Protein AF-A0A3R8T4C3-F1 (afdb_monomer)

Solvent-accessible surface area (backbone atoms only — not comparable to full-atom values): 5644 Å² total; per-residue (Å²): 136,86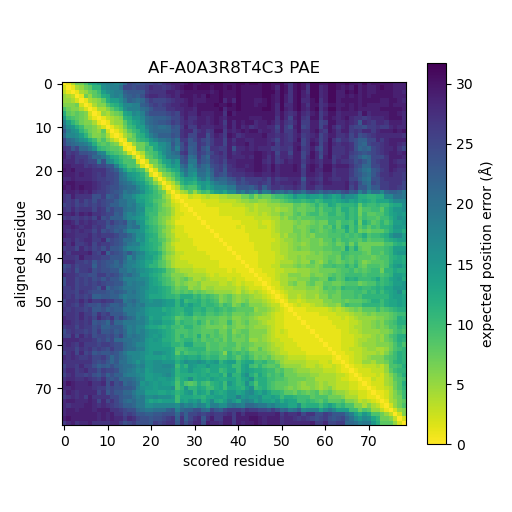,85,82,83,83,80,80,82,78,84,75,82,82,80,79,81,88,76,90,68,86,80,79,77,78,58,66,65,60,49,54,50,51,53,52,51,53,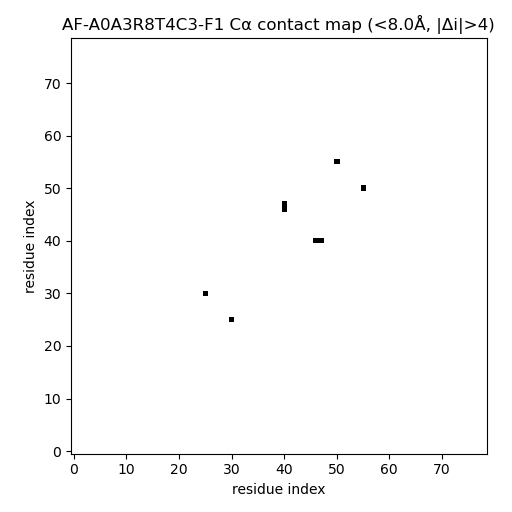50,50,48,71,74,43,57,86,77,64,74,82,83,50,69,69,56,52,54,47,50,51,67,73,50,64,88,66,85,78,70,84,83,55,75,75,78,81,75,92,124

Sequence (79 aa):
MEPSIAGSCHCRPIMHSATDSTSQRHDPVLNAFLEFLARDITSHPERLQAVDTALLARIDTLTRGIDIDLDQPLAGDDE

pLDDT: mean 76.85, std 19.07, range [40.16, 96.81]

Secondary structure (DSSP, 8-state):
------------------------S--HHHHHHHHHHHHHHHH-GGG--PPPHHHHHHHHHHHTT----SSSPPP----

InterPro domains:
  IPR031848 PrlF antitoxin [PF15937] (22-77)

Organism: NCBI:txid2490857

Foldseek 3Di:
DDDDDPDDDDDDDPPPDPDDPVPPDDPVVVVVVVVVVVVCCVVCVVPDDDDDPVNVVVVCVVCPPDDDDPVPPDPPPPD

Structure (mmCIF, N/CA/C/O backbone):
data_AF-A0A3R8T4C3-F1
#
_entry.id   AF-A0A3R8T4C3-F1
#
loop_
_atom_site.group_PDB
_atom_site.id
_atom_site.type_symbol
_atom_site.label_atom_id
_atom_site.label_alt_id
_atom_site.label_comp_id
_atom_site.label_asym_id
_atom_site.label_entity_id
_atom_site.label_seq_id
_atom_site.pdbx_PDB_ins_code
_atom_site.Cartn_x
_atom_site.Cartn_y
_atom_site.Cartn_z
_atom_site.occupancy
_atom_site.B_iso_or_equiv
_atom_site.auth_seq_id
_atom_site.auth_comp_id
_atom_site.auth_asym_id
_atom_site.auth_atom_id
_atom_site.pdbx_PDB_model_num
ATOM 1 N N . MET A 1 1 ? -26.329 -42.575 -6.591 1.00 41.97 1 MET A N 1
ATOM 2 C CA . MET A 1 1 ? -25.486 -41.839 -7.553 1.00 41.97 1 MET A CA 1
ATOM 3 C C . MET A 1 1 ? -25.951 -40.392 -7.487 1.00 41.97 1 MET A C 1
ATOM 5 O O . MET A 1 1 ? -27.105 -40.135 -7.795 1.00 41.97 1 MET A O 1
ATOM 9 N N . GLU A 1 2 ? -25.124 -39.538 -6.893 1.00 48.72 2 GLU A N 1
ATOM 10 C CA . GLU A 1 2 ? -25.405 -38.166 -6.423 1.00 48.72 2 GLU A CA 1
ATOM 11 C C . GLU A 1 2 ? -25.913 -37.198 -7.510 1.00 48.72 2 GLU A C 1
ATOM 13 O O . GLU A 1 2 ? -25.404 -37.250 -8.632 1.00 48.72 2 GLU A O 1
ATOM 18 N N . PRO A 1 3 ? -26.790 -36.226 -7.185 1.00 49.47 3 PRO A N 1
ATOM 19 C CA . PRO A 1 3 ? -26.914 -35.000 -7.959 1.00 49.47 3 PRO A CA 1
ATOM 20 C C . PRO A 1 3 ? -26.148 -33.835 -7.302 1.00 49.47 3 PRO A C 1
ATOM 22 O O . PRO A 1 3 ? -26.564 -33.245 -6.311 1.00 49.47 3 PRO A O 1
ATOM 25 N N . SER A 1 4 ? -25.010 -33.532 -7.928 1.00 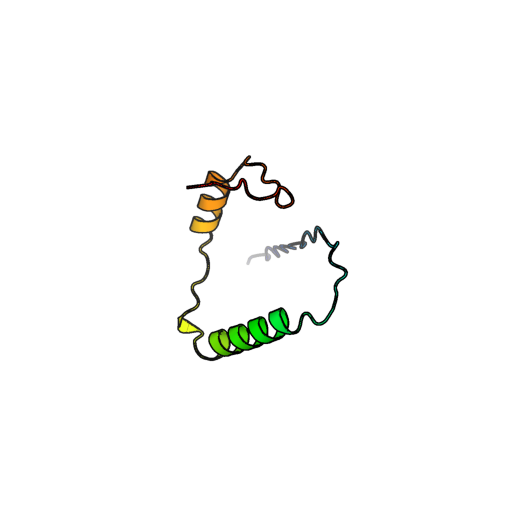62.78 4 SER A N 1
ATOM 26 C CA . SER A 1 4 ? -24.277 -32.261 -8.028 1.00 62.78 4 SER A CA 1
ATOM 27 C C . SER A 1 4 ? -24.888 -31.018 -7.350 1.00 62.78 4 SER A C 1
ATOM 29 O O . SER A 1 4 ? -25.783 -30.371 -7.897 1.00 62.78 4 SER A O 1
ATOM 31 N N . ILE A 1 5 ? -24.292 -30.585 -6.235 1.00 55.09 5 ILE A N 1
ATOM 32 C CA . ILE A 1 5 ? -24.511 -29.253 -5.653 1.00 55.09 5 ILE A CA 1
ATOM 33 C C . ILE A 1 5 ? -23.642 -28.248 -6.423 1.00 55.09 5 ILE A C 1
ATOM 35 O O . ILE A 1 5 ? -22.468 -28.047 -6.119 1.00 55.09 5 ILE A O 1
ATOM 39 N N . ALA A 1 6 ? -24.214 -27.620 -7.450 1.00 52.53 6 ALA A N 1
ATOM 40 C CA . ALA A 1 6 ? -23.594 -26.493 -8.141 1.00 52.53 6 ALA A CA 1
ATOM 41 C C . ALA A 1 6 ? -23.713 -25.226 -7.271 1.00 52.53 6 ALA A C 1
ATOM 43 O O . ALA A 1 6 ? -24.642 -24.433 -7.413 1.00 52.53 6 ALA A O 1
ATOM 44 N N . GLY A 1 7 ? -22.784 -25.052 -6.330 1.00 55.69 7 GLY A N 1
ATOM 45 C CA . GLY A 1 7 ? -22.648 -23.824 -5.548 1.00 55.69 7 GLY A CA 1
ATOM 46 C C . GLY A 1 7 ? -22.029 -22.711 -6.391 1.00 55.69 7 GLY A C 1
ATOM 47 O O . GLY A 1 7 ? -20.818 -22.676 -6.587 1.00 55.69 7 GLY A O 1
ATOM 48 N N . SER A 1 8 ? -22.852 -21.796 -6.902 1.00 60.34 8 SER A N 1
ATOM 49 C CA . SER A 1 8 ? -22.377 -20.599 -7.598 1.00 60.34 8 SER A CA 1
ATOM 50 C C . SER A 1 8 ? -22.163 -19.457 -6.600 1.00 60.34 8 SER A C 1
ATOM 52 O O . SER A 1 8 ? -23.073 -18.682 -6.310 1.00 60.34 8 SER A O 1
ATOM 54 N N . CYS A 1 9 ? -20.951 -19.354 -6.053 1.00 44.19 9 CYS A N 1
ATOM 55 C CA . CYS A 1 9 ? -20.539 -18.220 -5.227 1.00 44.19 9 CYS A CA 1
ATOM 56 C C . CYS A 1 9 ? -20.170 -17.032 -6.129 1.00 44.19 9 CYS A C 1
ATOM 58 O O . CYS A 1 9 ? -19.046 -16.937 -6.615 1.00 44.19 9 CYS A O 1
ATOM 60 N N . HIS A 1 10 ? -21.112 -16.118 -6.363 1.00 57.06 10 HIS A N 1
ATOM 61 C CA . HIS A 1 10 ? -20.822 -14.845 -7.023 1.00 57.06 10 HIS A CA 1
ATOM 62 C C . HIS A 1 10 ? -20.343 -13.816 -5.991 1.00 57.06 10 HIS A C 1
ATOM 64 O O . HIS A 1 10 ? -21.151 -13.152 -5.342 1.00 57.06 10 HIS A O 1
ATOM 70 N N . CYS A 1 11 ? -19.027 -13.641 -5.859 1.00 45.00 11 CYS A N 1
ATOM 71 C CA . CYS A 1 11 ? -18.476 -12.449 -5.215 1.00 45.00 11 CYS A CA 1
ATOM 72 C C . CYS A 1 11 ? -18.723 -11.236 -6.124 1.00 45.00 11 CYS A C 1
ATOM 74 O O . CYS A 1 11 ? -18.080 -11.089 -7.162 1.00 45.00 11 CYS A O 1
ATOM 76 N N . ARG A 1 12 ? -19.657 -10.356 -5.745 1.00 63.16 12 ARG A N 1
ATOM 77 C CA . ARG A 1 12 ? -19.760 -9.013 -6.335 1.00 63.16 12 ARG A CA 1
ATOM 78 C C . ARG A 1 12 ? -18.672 -8.132 -5.711 1.00 63.16 12 ARG A C 1
ATOM 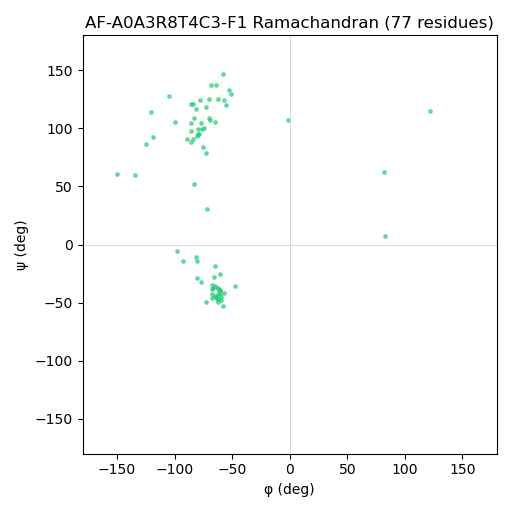80 O O . ARG A 1 12 ? -18.668 -8.005 -4.487 1.00 63.16 12 ARG A O 1
ATOM 87 N N . PRO A 1 13 ? -17.784 -7.496 -6.490 1.00 53.81 13 PRO A N 1
ATOM 88 C CA . PRO A 1 13 ? -16.908 -6.475 -5.942 1.00 53.81 13 PRO A CA 1
ATOM 89 C C . PRO A 1 13 ? -17.749 -5.241 -5.605 1.00 53.81 13 PRO A C 1
ATOM 91 O O . PRO A 1 13 ? -18.477 -4.715 -6.449 1.00 53.81 13 PRO A O 1
ATOM 94 N N . ILE A 1 14 ? -17.665 -4.789 -4.358 1.00 56.25 14 ILE A N 1
ATOM 95 C CA . ILE A 1 14 ? -18.179 -3.485 -3.955 1.00 56.25 14 ILE A CA 1
ATOM 96 C C . ILE A 1 14 ? -17.078 -2.467 -4.280 1.00 56.25 14 ILE A C 1
ATOM 98 O O . ILE A 1 14 ? -16.182 -2.237 -3.474 1.00 56.25 14 ILE A O 1
ATOM 102 N N . MET A 1 15 ? -17.105 -1.887 -5.482 1.00 49.88 15 MET A N 1
ATOM 103 C CA . MET A 1 15 ? -16.331 -0.677 -5.780 1.00 49.88 15 MET A CA 1
ATOM 104 C C . MET A 1 15 ? -17.088 0.520 -5.194 1.00 49.88 15 MET A C 1
ATOM 106 O O . MET A 1 15 ? -18.000 1.047 -5.825 1.00 49.88 15 MET A O 1
ATOM 110 N N . HIS A 1 16 ? -16.728 0.941 -3.981 1.00 45.44 16 HIS A N 1
ATOM 111 C CA . HIS A 1 16 ? -16.985 2.313 -3.546 1.00 45.44 16 HIS A CA 1
ATOM 112 C C . HIS A 1 16 ? -15.811 3.164 -4.030 1.00 45.44 16 HIS A C 1
ATOM 114 O O . HIS A 1 16 ? -14.701 3.069 -3.514 1.00 45.44 16 HIS A O 1
ATOM 120 N N . SER A 1 17 ? -16.045 3.944 -5.081 1.00 40.16 17 SER A N 1
ATOM 121 C CA . SER A 1 17 ? -15.090 4.913 -5.606 1.00 40.16 17 SER A CA 1
ATOM 122 C C . SER A 1 17 ? -15.072 6.158 -4.719 1.00 40.16 17 SER A C 1
ATOM 124 O O . SER A 1 17 ? -15.969 6.993 -4.816 1.00 40.16 17 SER A O 1
ATOM 126 N N . ALA A 1 18 ? -14.036 6.311 -3.896 1.00 52.44 18 ALA A N 1
ATOM 127 C CA . ALA A 1 18 ? -13.560 7.632 -3.505 1.00 52.44 18 ALA A CA 1
ATOM 128 C C . ALA A 1 18 ? -12.586 8.091 -4.597 1.00 52.44 18 ALA A C 1
ATOM 130 O O . ALA A 1 18 ? -11.399 7.777 -4.566 1.00 52.44 18 ALA A O 1
ATOM 131 N N . THR A 1 19 ? -13.107 8.746 -5.631 1.00 45.78 19 THR A N 1
ATOM 132 C CA . THR A 1 19 ? -12.279 9.426 -6.630 1.00 45.78 19 THR A CA 1
ATOM 133 C C . THR A 1 19 ? -12.626 10.902 -6.611 1.00 45.78 19 THR A C 1
ATOM 135 O O . THR A 1 19 ? -13.510 11.333 -7.346 1.00 45.78 19 THR A O 1
ATOM 138 N N . ASP A 1 20 ? -11.893 11.671 -5.814 1.00 53.41 20 ASP A N 1
ATOM 139 C CA . ASP A 1 20 ? -11.465 12.981 -6.287 1.00 53.41 20 ASP A CA 1
ATOM 140 C C . ASP A 1 20 ? -9.945 13.080 -6.171 1.00 53.41 20 ASP A C 1
ATOM 142 O O . ASP A 1 20 ? -9.355 13.445 -5.161 1.00 53.41 20 ASP A O 1
ATOM 146 N N . SER A 1 21 ? -9.291 12.605 -7.220 1.00 51.72 21 SER A N 1
ATOM 147 C CA . SER A 1 21 ? -7.892 12.890 -7.515 1.00 51.72 21 SER A CA 1
ATOM 148 C C . SER A 1 21 ? -7.755 12.836 -9.025 1.00 51.72 21 SER A C 1
ATOM 150 O O . SER A 1 21 ? -7.022 12.031 -9.597 1.00 51.72 21 SER A O 1
ATOM 152 N N . THR A 1 22 ? -8.499 13.708 -9.703 1.00 46.03 22 THR A N 1
ATOM 153 C CA . THR A 1 22 ? -8.336 13.980 -11.134 1.00 46.03 22 THR A CA 1
ATOM 154 C C . THR A 1 22 ? -7.055 14.768 -11.438 1.00 46.03 22 THR A C 1
ATOM 156 O O . THR A 1 22 ? -6.986 15.463 -12.445 1.00 46.03 22 THR A O 1
ATOM 159 N N . SER A 1 23 ? -5.991 14.599 -10.650 1.00 50.22 23 SER A N 1
ATOM 160 C CA . SER A 1 23 ? -4.610 14.791 -11.115 1.00 50.22 23 SER A CA 1
ATOM 161 C C . SER A 1 23 ? -4.145 13.512 -11.806 1.00 50.22 23 SER A C 1
ATOM 163 O O . SER A 1 23 ? -3.121 12.907 -11.490 1.00 50.22 23 SER A O 1
ATOM 165 N N . GLN A 1 24 ? -4.957 13.048 -12.754 1.00 55.03 24 GLN A N 1
ATOM 166 C CA . GLN A 1 24 ? -4.624 11.903 -13.567 1.00 55.03 24 GLN A CA 1
ATOM 167 C C . GLN A 1 24 ? -3.598 12.356 -14.606 1.00 55.03 24 GLN A C 1
ATOM 169 O O . GLN A 1 24 ? -3.944 12.878 -15.666 1.00 55.03 24 GLN A O 1
ATOM 174 N N . ARG A 1 25 ? -2.339 12.051 -14.273 1.00 57.12 25 ARG A N 1
ATOM 175 C CA . ARG A 1 25 ? -1.219 11.633 -15.133 1.00 57.12 25 ARG A CA 1
ATOM 176 C C . ARG A 1 25 ? -0.002 12.547 -15.034 1.00 57.12 25 ARG A C 1
ATOM 178 O O . ARG A 1 25 ? -0.002 13.663 -15.534 1.00 57.12 25 ARG A O 1
ATOM 185 N N . HIS A 1 26 ? 1.067 11.943 -14.521 1.00 61.38 26 HIS A N 1
ATOM 186 C CA . HIS A 1 26 ? 2.445 12.425 -14.503 1.00 61.38 26 HIS A CA 1
ATOM 187 C C . HIS A 1 26 ? 2.790 13.407 -13.392 1.00 61.38 26 HIS A C 1
ATOM 189 O O . HIS A 1 26 ? 3.290 14.493 -13.659 1.00 61.38 26 HIS A O 1
ATOM 195 N N . ASP A 1 27 ? 2.673 12.959 -12.144 1.00 83.00 27 ASP A N 1
ATOM 196 C CA . ASP A 1 27 ? 3.735 13.316 -11.208 1.00 83.00 27 ASP A CA 1
ATOM 197 C C . ASP A 1 27 ? 4.995 12.524 -11.634 1.00 83.00 27 ASP A C 1
ATOM 199 O O . ASP A 1 27 ? 5.008 11.290 -11.536 1.00 83.00 27 ASP A O 1
ATOM 203 N N . PRO A 1 28 ? 6.029 13.184 -12.194 1.00 86.50 28 PRO A N 1
ATOM 204 C CA . PRO A 1 28 ? 7.232 12.503 -12.658 1.00 86.50 28 PRO A CA 1
ATOM 205 C C . PRO A 1 28 ? 8.019 11.870 -11.506 1.00 86.50 28 PRO A C 1
ATOM 207 O O . PRO A 1 28 ? 8.690 10.862 -11.721 1.00 86.50 28 PRO A O 1
ATOM 210 N N . VAL A 1 29 ? 7.920 12.424 -10.295 1.00 92.00 29 VAL A N 1
ATOM 211 C CA . VAL A 1 29 ? 8.577 11.892 -9.099 1.00 92.00 29 VAL A CA 1
ATOM 212 C C . VAL A 1 29 ? 7.873 10.618 -8.660 1.00 92.00 29 VAL A C 1
ATOM 214 O O . VAL A 1 29 ? 8.525 9.587 -8.489 1.00 92.00 29 VAL A O 1
ATOM 217 N N . LEU A 1 30 ? 6.542 10.655 -8.560 1.00 88.81 30 LEU A N 1
ATOM 218 C CA . LEU A 1 30 ? 5.761 9.467 -8.226 1.00 88.81 30 LEU A CA 1
ATOM 219 C C . LEU A 1 30 ? 5.962 8.361 -9.268 1.00 88.81 30 LEU A C 1
ATOM 221 O O . LEU A 1 30 ? 6.169 7.207 -8.906 1.00 88.81 30 LEU A O 1
ATOM 225 N N . ASN A 1 31 ? 5.970 8.701 -10.558 1.00 91.06 31 ASN A N 1
ATOM 226 C CA . ASN A 1 31 ? 6.215 7.724 -11.619 1.00 91.06 31 ASN A CA 1
ATOM 227 C C . ASN A 1 31 ? 7.607 7.090 -11.513 1.00 91.06 31 ASN A C 1
ATOM 229 O O . ASN A 1 31 ? 7.719 5.868 -11.583 1.00 91.06 31 ASN A O 1
ATOM 233 N N . ALA A 1 32 ? 8.658 7.888 -11.306 1.00 93.00 32 ALA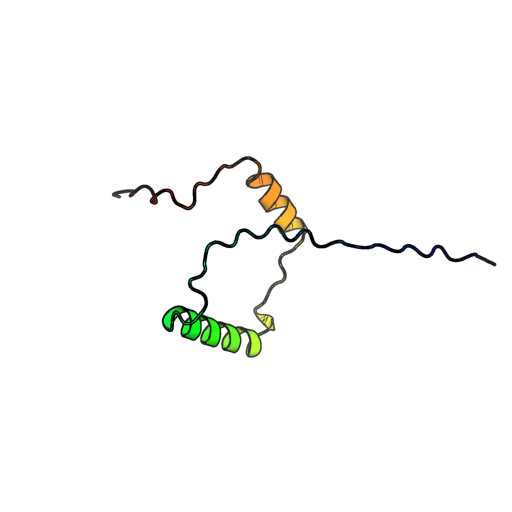 A N 1
ATOM 234 C CA . ALA A 1 32 ? 10.013 7.367 -11.136 1.00 93.00 32 ALA A CA 1
ATOM 235 C C . ALA A 1 32 ? 10.117 6.438 -9.914 1.00 93.00 32 ALA A C 1
ATOM 237 O O . ALA A 1 32 ? 10.758 5.387 -9.982 1.00 93.00 32 ALA A O 1
ATOM 238 N N . PHE A 1 33 ? 9.443 6.787 -8.815 1.00 94.69 33 PHE A N 1
ATOM 239 C CA . PHE A 1 33 ? 9.355 5.936 -7.631 1.00 94.69 33 PHE A CA 1
ATOM 240 C C . PHE A 1 33 ? 8.634 4.612 -7.921 1.00 94.69 33 PHE A C 1
ATOM 242 O O . PHE A 1 33 ? 9.145 3.546 -7.574 1.00 94.69 33 PHE A O 1
ATOM 249 N N . LEU A 1 34 ? 7.483 4.652 -8.598 1.00 95.00 34 LEU A N 1
ATOM 250 C CA . LEU A 1 34 ? 6.732 3.445 -8.951 1.00 95.00 34 LEU A CA 1
ATOM 251 C C . LEU A 1 34 ? 7.507 2.548 -9.924 1.00 95.00 34 LEU A C 1
ATOM 253 O O . LEU A 1 34 ? 7.466 1.327 -9.788 1.00 95.00 34 LEU A O 1
ATOM 257 N N . GLU A 1 35 ? 8.265 3.117 -10.861 1.00 95.62 35 GLU A N 1
ATOM 258 C CA . GLU A 1 35 ? 9.151 2.345 -11.736 1.00 95.62 35 GLU A CA 1
ATOM 259 C C . GLU A 1 35 ? 10.315 1.687 -10.985 1.00 95.62 35 GLU A C 1
ATOM 261 O O . GLU A 1 35 ? 10.726 0.577 -11.335 1.00 95.62 35 GLU A O 1
ATOM 266 N N . PHE A 1 36 ? 10.884 2.365 -9.986 1.00 95.38 36 PHE A N 1
ATOM 267 C CA . PHE A 1 36 ? 11.891 1.780 -9.101 1.00 95.38 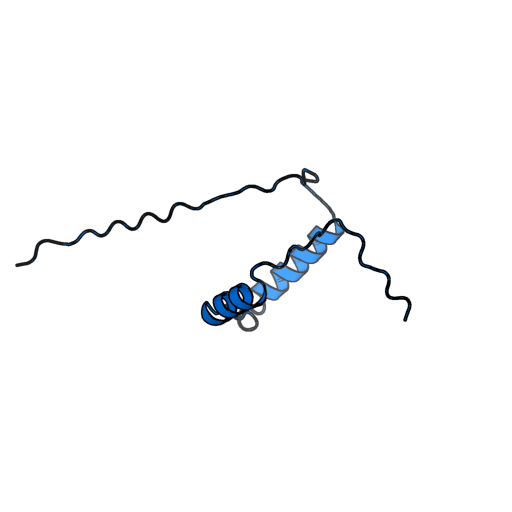36 PHE A CA 1
ATOM 268 C C . PHE A 1 36 ? 11.297 0.606 -8.314 1.00 95.38 36 PHE A C 1
ATOM 270 O O . PHE A 1 36 ? 11.854 -0.493 -8.331 1.00 95.38 36 PHE A O 1
ATOM 277 N N . LEU A 1 37 ? 10.130 0.811 -7.700 1.00 94.62 37 LEU A N 1
ATOM 278 C CA . LEU A 1 37 ? 9.448 -0.212 -6.915 1.00 94.62 37 LEU A CA 1
ATOM 279 C C . LEU A 1 37 ? 9.058 -1.425 -7.773 1.00 94.62 37 LEU A C 1
ATOM 281 O O . LEU A 1 37 ? 9.275 -2.564 -7.368 1.00 94.62 37 LEU A O 1
ATOM 285 N N . ALA A 1 38 ? 8.544 -1.197 -8.984 1.00 95.31 38 ALA A N 1
ATOM 286 C CA . ALA A 1 38 ? 8.190 -2.265 -9.916 1.00 95.31 38 ALA A CA 1
ATOM 287 C C . ALA A 1 38 ? 9.404 -3.129 -10.297 1.00 95.31 38 ALA A C 1
ATOM 289 O O . ALA A 1 38 ? 9.301 -4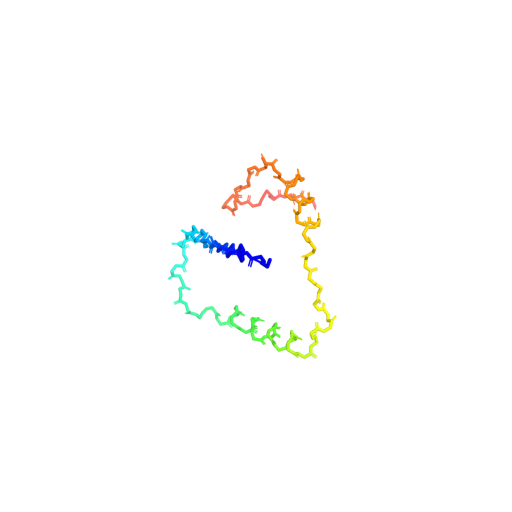.358 -10.368 1.00 95.31 38 ALA A O 1
ATOM 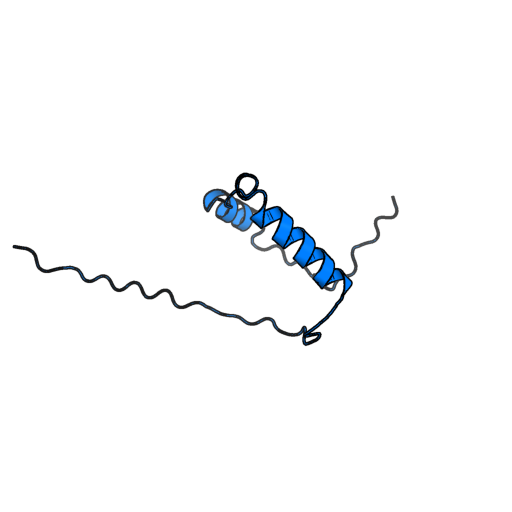290 N N . ARG A 1 39 ? 10.568 -2.499 -10.511 1.00 96.69 39 ARG A N 1
ATOM 291 C CA . ARG A 1 39 ? 11.824 -3.209 -10.780 1.00 96.69 39 ARG A CA 1
ATOM 292 C C . ARG A 1 39 ? 12.280 -4.037 -9.583 1.00 96.69 39 ARG A C 1
ATOM 294 O O . ARG A 1 39 ? 12.660 -5.190 -9.785 1.00 96.69 39 ARG A O 1
ATOM 301 N N . ASP A 1 40 ? 12.215 -3.494 -8.367 1.00 94.81 40 ASP A N 1
ATOM 302 C CA . ASP A 1 40 ? 12.612 -4.228 -7.156 1.00 94.81 40 ASP A CA 1
ATOM 303 C C . ASP A 1 40 ? 11.704 -5.441 -6.912 1.00 94.81 40 ASP A C 1
ATOM 305 O O . ASP A 1 40 ? 12.205 -6.546 -6.725 1.00 94.81 40 ASP A O 1
ATOM 309 N N . ILE A 1 41 ? 10.382 -5.271 -7.039 1.00 95.69 41 ILE A N 1
ATOM 310 C CA . ILE A 1 41 ? 9.400 -6.359 -6.897 1.00 95.69 41 ILE A CA 1
ATOM 311 C C . ILE A 1 41 ? 9.646 -7.478 -7.914 1.00 95.69 41 ILE A C 1
ATOM 313 O O . ILE A 1 41 ? 9.613 -8.656 -7.566 1.00 95.69 41 ILE A O 1
ATOM 317 N N . THR A 1 42 ? 9.896 -7.114 -9.173 1.00 96.12 42 THR A N 1
ATOM 318 C CA . THR A 1 42 ? 10.145 -8.096 -10.238 1.00 96.12 42 THR A CA 1
ATOM 319 C C . THR A 1 42 ? 11.464 -8.838 -10.022 1.00 96.12 42 THR A C 1
ATOM 321 O O . THR A 1 42 ? 11.562 -10.019 -10.344 1.00 96.12 42 THR A O 1
ATOM 324 N N . SER A 1 43 ? 12.477 -8.151 -9.486 1.00 96.81 43 SER A N 1
ATOM 325 C CA . SER A 1 43 ? 13.813 -8.720 -9.277 1.00 96.81 43 SER A CA 1
ATOM 326 C C . SER A 1 43 ? 13.906 -9.577 -8.015 1.00 96.81 43 SER A C 1
ATOM 328 O O . SER A 1 43 ? 14.713 -10.500 -7.987 1.00 96.81 43 SER A O 1
ATOM 330 N N . HIS A 1 44 ? 13.091 -9.285 -6.996 1.00 94.81 44 HIS A N 1
ATOM 331 C CA . HIS A 1 44 ? 13.146 -9.941 -5.688 1.00 94.81 44 HIS A CA 1
ATOM 332 C C . HIS A 1 44 ? 11.752 -10.341 -5.165 1.00 94.81 44 HIS A C 1
ATOM 334 O O . HIS A 1 44 ? 11.330 -9.878 -4.096 1.00 94.81 44 HIS A O 1
ATOM 340 N N . PRO A 1 45 ? 11.000 -11.195 -5.885 1.00 90.62 45 PRO A N 1
ATOM 341 C CA . PRO A 1 45 ? 9.666 -11.619 -5.457 1.00 90.62 45 PRO A CA 1
ATOM 342 C C . PRO A 1 45 ? 9.671 -12.347 -4.103 1.00 90.62 45 PRO A C 1
ATOM 344 O O . PRO A 1 45 ? 8.680 -12.307 -3.380 1.00 90.62 45 PRO A O 1
ATOM 347 N N . GLU A 1 46 ? 10.785 -12.968 -3.713 1.00 93.88 46 GLU A N 1
ATOM 348 C CA . GLU A 1 46 ? 10.969 -13.649 -2.429 1.00 93.88 46 GLU A CA 1
ATOM 349 C C . GLU A 1 46 ? 10.922 -12.715 -1.211 1.00 93.88 46 GLU A C 1
ATOM 351 O O . GLU A 1 46 ? 10.709 -13.174 -0.089 1.00 93.88 46 GLU A O 1
ATOM 356 N N . ARG A 1 47 ? 11.103 -11.404 -1.415 1.00 91.12 47 ARG A N 1
ATOM 357 C CA . ARG A 1 47 ? 10.995 -10.393 -0.350 1.00 91.12 47 ARG A CA 1
ATOM 358 C C . ARG A 1 47 ? 9.545 -10.003 -0.064 1.00 91.12 47 ARG A C 1
ATOM 360 O O . ARG A 1 47 ? 9.289 -9.322 0.929 1.00 91.12 47 ARG A O 1
ATOM 367 N N . LEU A 1 48 ? 8.599 -10.423 -0.905 1.00 87.38 48 LEU A N 1
ATOM 368 C CA . LEU A 1 48 ? 7.181 -10.164 -0.706 1.00 87.38 48 LEU A CA 1
ATOM 369 C C . LEU A 1 48 ? 6.571 -11.204 0.232 1.00 87.38 48 LEU A C 1
ATOM 371 O O . LEU A 1 48 ? 6.557 -12.400 -0.050 1.00 87.38 48 LEU A O 1
ATOM 375 N N . GLN A 1 49 ? 6.010 -10.727 1.338 1.00 85.00 49 GLN A N 1
ATOM 376 C CA . GLN A 1 49 ? 5.208 -11.541 2.242 1.00 85.00 49 GLN A CA 1
ATOM 377 C C . GLN A 1 49 ? 3.735 -11.202 2.050 1.00 85.00 49 GLN A C 1
ATOM 379 O O . GLN A 1 49 ? 3.343 -10.035 2.094 1.00 85.00 49 GLN A O 1
ATOM 384 N N . ALA A 1 50 ? 2.915 -12.229 1.834 1.00 84.44 50 ALA A N 1
ATOM 385 C CA . ALA A 1 50 ? 1.473 -12.055 1.811 1.00 84.44 50 ALA A CA 1
ATOM 386 C C . ALA A 1 50 ? 0.992 -11.597 3.193 1.00 84.44 50 ALA A C 1
ATOM 388 O O . ALA A 1 50 ? 1.422 -12.122 4.222 1.00 84.44 50 ALA A O 1
ATOM 389 N N . VAL A 1 51 ? 0.076 -10.633 3.211 1.00 86.19 51 VAL A N 1
ATOM 390 C CA . VAL A 1 51 ? -0.592 -10.238 4.449 1.00 86.19 51 VAL A CA 1
ATOM 391 C C . VAL A 1 51 ? -1.569 -11.349 4.830 1.00 86.19 51 VAL A C 1
ATOM 393 O O . VAL A 1 51 ? -2.491 -11.655 4.075 1.00 86.19 51 VAL A O 1
ATOM 396 N N . ASP A 1 52 ? -1.364 -11.960 5.996 1.00 89.19 52 ASP A N 1
ATOM 397 C CA . ASP A 1 52 ? -2.263 -12.997 6.504 1.00 89.19 52 ASP A CA 1
ATOM 398 C C . ASP A 1 52 ? -3.625 -12.390 6.886 1.00 89.19 52 ASP A C 1
ATOM 400 O O . ASP A 1 52 ? -3.714 -11.354 7.550 1.00 89.19 52 ASP A O 1
ATOM 404 N N . THR A 1 53 ? -4.699 -13.083 6.519 1.00 91.38 53 THR A N 1
ATOM 405 C CA . THR A 1 53 ? -6.068 -12.848 6.994 1.00 91.38 53 THR A CA 1
ATOM 406 C C . THR A 1 53 ? -6.190 -12.691 8.515 1.00 91.38 53 THR A C 1
ATOM 408 O O . THR A 1 53 ? -6.972 -11.862 8.977 1.00 91.38 53 THR A O 1
ATOM 411 N N . ALA A 1 54 ? -5.398 -13.417 9.308 1.00 92.75 54 ALA A N 1
ATOM 412 C CA . ALA A 1 54 ? -5.362 -13.287 10.761 1.00 92.75 54 ALA A CA 1
ATOM 413 C C . ALA A 1 54 ? -4.780 -11.935 11.201 1.00 92.75 54 ALA A C 1
ATOM 415 O O . ALA A 1 54 ? -5.281 -11.316 12.143 1.00 92.75 54 ALA A O 1
ATOM 416 N N . LEU A 1 55 ? -3.752 -11.445 10.498 1.00 92.56 55 LEU A N 1
ATOM 417 C CA . LEU A 1 55 ? -3.195 -10.115 10.733 1.00 92.56 55 LEU A CA 1
ATOM 418 C C . LEU A 1 55 ? -4.206 -9.033 10.343 1.00 92.56 55 LEU A C 1
ATOM 420 O O . LEU A 1 55 ? -4.403 -8.099 11.116 1.00 92.56 55 LEU A O 1
ATOM 424 N N . LEU A 1 56 ? -4.901 -9.189 9.212 1.00 93.12 56 LEU A N 1
ATOM 425 C CA . LEU A 1 56 ? -5.968 -8.269 8.802 1.00 93.12 56 LEU A CA 1
ATOM 426 C C . LEU A 1 56 ? -7.097 -8.202 9.836 1.00 93.12 56 LEU A C 1
ATOM 428 O O . LEU A 1 56 ? -7.486 -7.110 10.237 1.00 93.12 56 LEU A O 1
ATOM 432 N N . ALA A 1 57 ? -7.579 -9.350 10.318 1.00 95.06 57 ALA A N 1
ATOM 433 C CA . ALA A 1 57 ? -8.626 -9.404 11.338 1.00 95.06 57 ALA A CA 1
ATOM 434 C C . ALA A 1 57 ? -8.186 -8.746 12.654 1.00 95.06 57 ALA A C 1
ATOM 436 O O . ALA A 1 57 ? -8.975 -8.074 13.325 1.00 95.06 57 ALA A O 1
ATOM 437 N N . ARG A 1 58 ? -6.910 -8.911 13.022 1.00 95.69 58 ARG A N 1
ATOM 438 C CA . ARG A 1 58 ? -6.332 -8.260 14.198 1.00 95.69 58 ARG A CA 1
ATOM 439 C C . ARG A 1 58 ? -6.238 -6.748 14.016 1.00 95.69 58 ARG A C 1
ATOM 441 O O . ARG A 1 58 ? -6.611 -6.031 14.937 1.00 95.69 58 ARG A O 1
ATOM 448 N N . ILE A 1 59 ? -5.753 -6.277 12.866 1.00 94.69 59 ILE A N 1
ATOM 449 C CA . ILE A 1 59 ? -5.681 -4.844 12.549 1.00 94.69 59 ILE A CA 1
ATOM 450 C C . ILE A 1 59 ? -7.081 -4.240 12.631 1.00 94.69 59 ILE A C 1
ATOM 452 O O . ILE A 1 59 ? -7.276 -3.310 13.402 1.00 94.69 59 ILE A O 1
ATOM 456 N N . ASP A 1 60 ? -8.058 -4.828 11.937 1.00 93.00 60 ASP A N 1
ATOM 457 C CA . ASP A 1 60 ? -9.450 -4.365 11.943 1.00 93.00 60 ASP A CA 1
ATOM 458 C C . ASP A 1 60 ? -10.034 -4.326 13.360 1.00 93.00 60 ASP A C 1
ATOM 460 O O . ASP A 1 60 ? -10.676 -3.359 13.746 1.00 93.00 60 ASP A O 1
ATOM 464 N N . THR A 1 61 ? -9.761 -5.341 14.183 1.00 96.25 61 THR A N 1
ATOM 465 C CA . THR A 1 61 ? -10.200 -5.347 15.587 1.00 96.25 61 THR A CA 1
ATOM 466 C C . THR A 1 61 ? -9.581 -4.207 16.398 1.00 96.25 61 THR A C 1
ATOM 468 O O . THR A 1 61 ? -10.262 -3.636 17.246 1.00 96.25 61 THR A O 1
ATOM 471 N N . LEU A 1 62 ? -8.309 -3.881 16.160 1.00 95.38 62 LEU A N 1
ATOM 472 C CA . LEU A 1 62 ? -7.586 -2.841 16.896 1.00 95.38 62 LEU A CA 1
ATOM 473 C C . LEU A 1 62 ? -7.951 -1.425 16.447 1.00 95.38 62 LEU A C 1
ATOM 475 O O . LEU A 1 62 ? -7.911 -0.511 17.264 1.00 95.38 62 LEU A O 1
ATOM 479 N N . THR A 1 63 ? -8.281 -1.235 15.172 1.00 93.94 63 THR A N 1
ATOM 480 C CA . THR A 1 63 ? -8.568 0.089 14.604 1.00 93.94 63 THR A CA 1
ATOM 481 C C . THR A 1 63 ? -10.059 0.397 14.514 1.00 93.94 63 THR A C 1
ATOM 483 O O . THR A 1 63 ? -10.436 1.514 14.154 1.00 93.94 63 THR A O 1
ATOM 486 N N . ARG A 1 64 ? -10.933 -0.565 14.842 1.00 93.81 64 ARG A N 1
ATOM 487 C CA . ARG A 1 64 ? -12.384 -0.391 14.739 1.00 93.81 64 ARG A CA 1
ATOM 488 C C . ARG A 1 64 ? -12.860 0.806 15.561 1.00 93.81 64 ARG A C 1
ATOM 490 O O . ARG A 1 64 ? -12.695 0.840 16.776 1.00 93.81 64 ARG A O 1
ATOM 497 N N . GLY A 1 65 ? -13.550 1.730 14.895 1.00 90.81 65 GLY A N 1
ATOM 498 C CA . GLY A 1 65 ? -14.174 2.888 15.538 1.00 90.81 65 GLY A CA 1
ATOM 499 C C . GLY A 1 65 ? -13.231 4.065 15.783 1.00 90.81 65 GLY A C 1
ATOM 500 O O . GLY A 1 65 ? -13.648 5.021 16.429 1.00 90.81 65 GLY A O 1
ATOM 501 N N . ILE A 1 66 ? -11.996 4.012 15.273 1.00 91.12 66 ILE A N 1
ATOM 502 C CA . ILE A 1 66 ? -11.113 5.178 15.220 1.00 91.12 66 ILE A CA 1
ATOM 503 C C . ILE A 1 66 ? -11.498 6.004 13.991 1.00 91.12 66 ILE A C 1
ATOM 505 O O . ILE A 1 66 ? -11.393 5.523 12.863 1.00 91.12 66 ILE A O 1
ATOM 509 N N . ASP A 1 67 ? -11.955 7.230 14.226 1.00 88.19 67 ASP A N 1
ATOM 510 C CA . ASP A 1 67 ? -12.176 8.226 13.179 1.00 88.19 67 ASP A CA 1
ATOM 511 C C . ASP A 1 67 ? -10.860 8.971 12.925 1.00 88.19 67 ASP A C 1
ATOM 513 O O . ASP A 1 67 ? -10.267 9.513 13.861 1.00 88.19 67 ASP A O 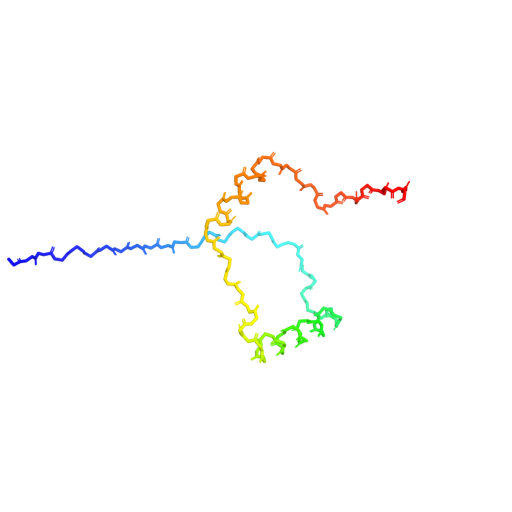1
ATOM 517 N N . ILE A 1 68 ? -10.363 8.924 11.688 1.00 84.81 68 ILE A N 1
ATOM 518 C CA . ILE A 1 68 ? -9.099 9.549 11.286 1.00 84.81 68 ILE A CA 1
ATOM 519 C C . ILE A 1 68 ? -9.413 10.555 10.189 1.00 84.81 68 ILE A C 1
ATOM 521 O O . ILE A 1 68 ? -9.789 10.171 9.081 1.00 84.81 68 ILE A O 1
ATOM 525 N N . ASP A 1 69 ? -9.201 11.830 10.494 1.00 87.19 69 ASP A N 1
ATOM 526 C CA . ASP A 1 69 ? -9.206 12.894 9.500 1.00 87.19 69 ASP A CA 1
ATOM 527 C C . ASP A 1 69 ? -7.820 12.960 8.836 1.00 87.19 69 ASP A C 1
ATOM 529 O O . ASP A 1 69 ? -6.830 13.326 9.469 1.00 87.19 69 ASP A O 1
ATOM 533 N N . LEU A 1 70 ? -7.743 12.544 7.569 1.00 87.25 70 LEU A N 1
ATOM 534 C CA . LEU A 1 70 ? -6.503 12.560 6.781 1.00 87.25 70 LEU A CA 1
ATOM 535 C C . LEU A 1 70 ? -6.183 13.944 6.200 1.00 87.25 70 LEU A C 1
ATOM 537 O O . LEU A 1 70 ? -5.059 14.159 5.745 1.00 87.25 70 LEU A O 1
ATOM 541 N N . ASP A 1 71 ? -7.153 14.858 6.209 1.00 87.44 71 ASP A N 1
ATOM 542 C CA . ASP A 1 71 ? -7.000 16.237 5.748 1.00 87.44 71 ASP A CA 1
ATOM 543 C C . ASP A 1 71 ? -6.630 17.178 6.902 1.00 87.44 71 ASP A C 1
ATOM 545 O O . ASP A 1 71 ? -6.168 18.303 6.680 1.00 87.44 71 ASP A O 1
ATOM 549 N N . GLN A 1 72 ? -6.792 16.715 8.145 1.00 87.88 72 GLN A N 1
ATOM 550 C CA . GLN A 1 72 ? -6.301 17.422 9.313 1.00 87.88 72 GLN A CA 1
ATOM 551 C C . GLN A 1 72 ? -4.769 17.524 9.240 1.00 87.88 72 GLN A C 1
ATOM 553 O O . GLN A 1 72 ? -4.082 16.501 9.151 1.00 87.88 72 GLN A O 1
ATOM 558 N N . PRO A 1 73 ? -4.196 18.741 9.323 1.00 85.56 73 PRO A N 1
ATOM 559 C CA . PRO A 1 73 ? -2.760 18.896 9.479 1.00 85.56 73 PRO A CA 1
ATOM 560 C C . PRO A 1 73 ? -2.290 18.066 10.669 1.00 85.56 73 PRO A C 1
ATOM 562 O O . PRO A 1 73 ? -2.891 18.140 11.745 1.00 85.56 73 PRO A O 1
ATOM 565 N N . LEU A 1 74 ? -1.213 17.299 10.485 1.00 81.19 74 LEU A N 1
ATOM 566 C CA . LEU A 1 74 ? -0.562 16.629 11.604 1.00 81.19 74 LEU A CA 1
ATOM 567 C C . LEU A 1 74 ? -0.305 17.676 12.688 1.00 81.19 74 LEU A C 1
ATOM 569 O O . LEU A 1 74 ? 0.227 18.751 12.393 1.00 81.19 74 LEU A O 1
ATOM 573 N N . ALA A 1 75 ? -0.718 17.378 13.921 1.00 77.44 75 ALA A N 1
ATOM 574 C CA . ALA A 1 75 ? -0.354 18.217 15.047 1.00 77.44 75 ALA A CA 1
ATOM 575 C C . ALA A 1 75 ? 1.174 18.319 15.047 1.00 77.44 75 ALA A C 1
ATOM 577 O O . ALA A 1 75 ? 1.861 17.296 15.063 1.00 77.44 75 ALA A O 1
ATOM 578 N N . GLY A 1 76 ? 1.696 19.540 14.935 1.00 67.62 76 GLY A N 1
ATOM 579 C CA . GLY A 1 76 ? 3.113 19.772 15.139 1.00 67.62 76 GLY A CA 1
ATOM 580 C C . GLY A 1 76 ? 3.396 19.446 16.592 1.00 67.62 76 GLY A C 1
ATOM 581 O O . GLY A 1 76 ? 2.978 20.199 17.468 1.00 67.62 76 GLY A O 1
ATOM 582 N N . ASP A 1 77 ? 4.028 18.306 16.842 1.00 65.00 77 ASP A N 1
ATOM 583 C CA . ASP A 1 77 ? 4.729 18.135 18.101 1.00 65.00 77 ASP A CA 1
ATOM 584 C C . ASP A 1 77 ? 6.055 18.875 17.925 1.00 65.00 77 ASP A C 1
ATOM 586 O O . ASP A 1 77 ? 6.958 18.423 17.218 1.00 65.00 77 ASP A O 1
ATOM 590 N N . ASP A 1 78 ? 6.099 20.091 18.465 1.00 64.94 78 ASP A N 1
ATOM 591 C CA . ASP A 1 78 ? 7.348 20.777 18.759 1.00 64.94 78 ASP A CA 1
ATOM 592 C C . ASP A 1 78 ? 7.983 20.076 19.976 1.00 64.94 78 ASP A C 1
ATOM 594 O O . ASP A 1 78 ? 7.879 20.596 21.084 1.00 64.94 78 ASP A O 1
ATOM 598 N N . GLU A 1 79 ? 8.632 18.919 19.779 1.00 54.91 79 GLU A N 1
ATOM 599 C CA . GLU A 1 79 ? 9.718 18.403 20.645 1.00 54.91 79 GLU A CA 1
ATOM 600 C C . GLU A 1 79 ? 10.808 17.669 19.840 1.00 54.91 79 GLU A C 1
ATOM 602 O O . GLU A 1 79 ? 10.524 16.636 19.190 1.00 54.91 79 GLU A O 1
#

Radius of gyration: 21.14 Å; Cα contacts (8 Å, |Δi|>4): 4; chains: 1; bounding box: 41×63×36 Å

Mean predicted aligned error: 15.72 Å